Protein AF-N8QX43-F1 (afdb_monomer)

Solvent-accessible surface area (backbone atoms only — not comparable to full-atom values): 4167 Å² total; per-residue (Å²): 111,70,69,59,54,51,53,39,45,74,71,55,37,44,82,76,44,81,56,99,56,36,38,32,34,36,29,61,89,53,101,52,98,81,59,74,44,78,46,74,36,49,77,80,51,87,77,46,58,72,48,54,51,54,50,52,53,49,53,52,51,52,52,56,52,60,74,72,108

Foldseek 3Di:
DVLLVVVCVVVVWDWPDDDPFKTWIWHCNDPPNPDTDIDMDGNPDPPRVVNVVSVVVSVVVVVVVVVVD

pLDDT: mean 72.85, std 8.38, range [50.97, 84.25]

Structure (mmCIF, N/CA/C/O backbone):
data_AF-N8QX43-F1
#
_entry.id   AF-N8QX43-F1
#
loop_
_atom_site.group_PDB
_atom_site.id
_atom_site.type_symbol
_atom_site.label_atom_id
_atom_site.label_alt_id
_atom_site.label_comp_id
_atom_site.label_asym_id
_atom_site.label_entity_id
_atom_site.label_seq_id
_atom_site.pdbx_PDB_ins_code
_atom_site.Cartn_x
_atom_site.Cartn_y
_atom_site.Cartn_z
_atom_site.occupancy
_atom_site.B_iso_or_equiv
_atom_site.auth_seq_id
_atom_site.auth_comp_id
_atom_site.auth_asym_id
_atom_site.auth_atom_id
_atom_site.pdbx_PDB_model_num
ATOM 1 N N . MET A 1 1 ? 6.518 -5.893 6.301 1.00 63.22 1 MET A N 1
ATOM 2 C CA . MET A 1 1 ? 6.267 -6.324 4.904 1.00 63.22 1 MET A CA 1
ATOM 3 C C . MET A 1 1 ? 4.985 -7.150 4.771 1.00 63.22 1 MET A C 1
ATOM 5 O O . MET A 1 1 ? 4.154 -6.773 3.959 1.00 63.22 1 MET A O 1
ATOM 9 N N . LEU A 1 2 ? 4.772 -8.196 5.587 1.00 70.50 2 LEU A N 1
ATOM 10 C CA . LEU A 1 2 ? 3.549 -9.026 5.553 1.00 70.50 2 LEU A CA 1
ATOM 11 C C . LEU A 1 2 ? 2.235 -8.233 5.724 1.00 70.50 2 LEU A C 1
ATOM 13 O O . LEU A 1 2 ? 1.340 -8.383 4.902 1.00 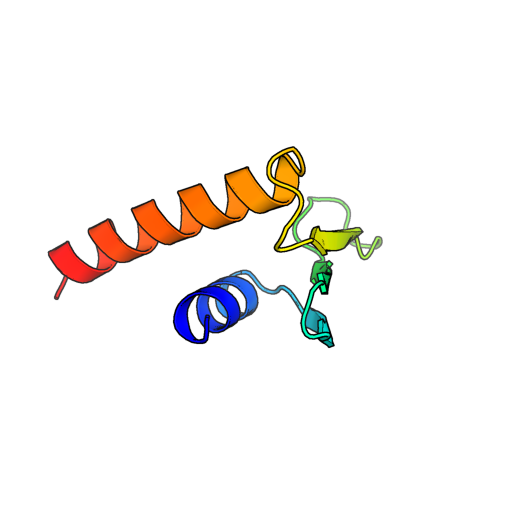70.50 2 LEU A O 1
ATOM 17 N N . GLY A 1 3 ? 2.142 -7.332 6.712 1.00 74.00 3 GLY A N 1
ATOM 18 C CA . GLY A 1 3 ? 0.920 -6.537 6.937 1.00 74.00 3 GLY A CA 1
ATOM 19 C C . GLY A 1 3 ? 0.543 -5.605 5.775 1.00 74.00 3 GLY A C 1
ATOM 20 O O . GLY A 1 3 ? -0.628 -5.479 5.441 1.00 74.00 3 GLY A O 1
ATOM 21 N N . PHE A 1 4 ? 1.534 -5.019 5.097 1.00 74.31 4 PHE A N 1
ATOM 22 C CA . PHE A 1 4 ? 1.304 -4.158 3.931 1.00 74.31 4 PHE A CA 1
ATOM 23 C C . PHE A 1 4 ? 0.803 -4.951 2.716 1.00 74.31 4 PHE A C 1
ATOM 25 O O . PHE A 1 4 ? -0.094 -4.505 2.009 1.00 74.31 4 PHE A O 1
ATOM 32 N N . MET A 1 5 ? 1.342 -6.154 2.491 1.00 75.69 5 MET A N 1
ATOM 33 C CA . MET A 1 5 ? 0.863 -7.038 1.420 1.00 75.69 5 MET A CA 1
ATOM 34 C C . MET A 1 5 ? -0.581 -7.482 1.655 1.00 75.69 5 MET A C 1
ATOM 36 O O . MET A 1 5 ? -1.374 -7.489 0.718 1.00 75.69 5 MET A O 1
ATOM 40 N N . TYR A 1 6 ? -0.927 -7.800 2.904 1.00 77.12 6 TYR A N 1
ATOM 41 C CA . TYR A 1 6 ? -2.292 -8.155 3.282 1.00 77.12 6 TYR A CA 1
ATOM 42 C C . TYR A 1 6 ? -3.269 -6.992 3.065 1.00 77.12 6 TYR A C 1
ATOM 44 O O . TYR A 1 6 ? -4.324 -7.169 2.463 1.00 77.12 6 TYR A O 1
ATOM 52 N N . TYR A 1 7 ? -2.884 -5.776 3.457 1.00 76.56 7 TYR A N 1
ATOM 53 C CA . TYR A 1 7 ? -3.671 -4.572 3.192 1.00 76.56 7 TYR A CA 1
ATOM 54 C C . TYR A 1 7 ? -3.934 -4.350 1.695 1.00 76.56 7 TYR A C 1
ATOM 56 O O . TYR A 1 7 ? -5.063 -4.089 1.287 1.00 76.56 7 TYR A O 1
ATOM 64 N N . LEU A 1 8 ? -2.915 -4.524 0.849 1.00 78.12 8 LEU A N 1
ATOM 65 C CA . LEU A 1 8 ? -3.083 -4.422 -0.602 1.00 78.12 8 LEU A CA 1
ATOM 66 C C . LEU A 1 8 ? -4.045 -5.491 -1.148 1.00 78.12 8 LEU A C 1
ATOM 68 O O . LEU A 1 8 ? -4.855 -5.189 -2.023 1.00 78.12 8 LEU A O 1
ATOM 72 N N . GLN A 1 9 ? -4.009 -6.716 -0.616 1.00 76.69 9 GLN A N 1
ATOM 73 C CA . GLN A 1 9 ? -4.975 -7.759 -0.980 1.0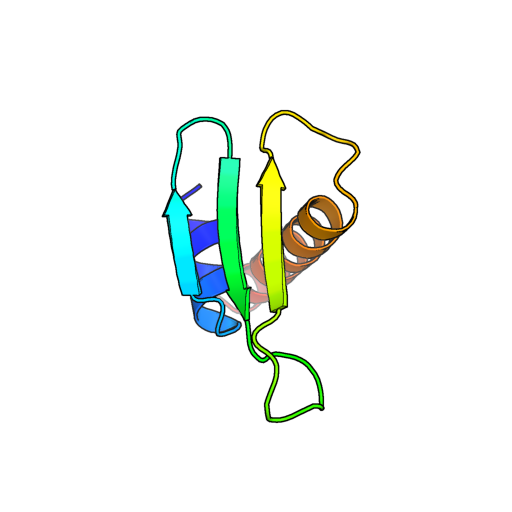0 76.69 9 GLN A CA 1
ATOM 74 C C . GLN A 1 9 ? -6.411 -7.386 -0.588 1.00 76.69 9 GLN A C 1
ATOM 76 O O . GLN A 1 9 ? -7.318 -7.597 -1.391 1.00 76.69 9 GLN A O 1
ATOM 81 N N . LEU A 1 10 ? -6.621 -6.791 0.595 1.00 80.38 10 LEU A N 1
ATOM 82 C CA . LEU A 1 10 ? -7.938 -6.293 1.022 1.00 80.38 10 LEU A CA 1
ATOM 83 C C . LEU A 1 10 ? -8.476 -5.208 0.081 1.00 80.38 10 LEU A C 1
ATOM 85 O O . LEU A 1 10 ? -9.663 -5.191 -0.229 1.00 80.38 10 LEU A O 1
ATOM 89 N N . LEU A 1 11 ? -7.593 -4.355 -0.439 1.00 77.62 11 LEU A N 1
ATOM 90 C CA . LEU A 1 11 ? -7.918 -3.364 -1.466 1.00 77.62 11 LEU A CA 1
ATOM 91 C C . LEU A 1 11 ? -8.052 -3.967 -2.881 1.00 77.62 11 LEU A C 1
ATOM 93 O O . 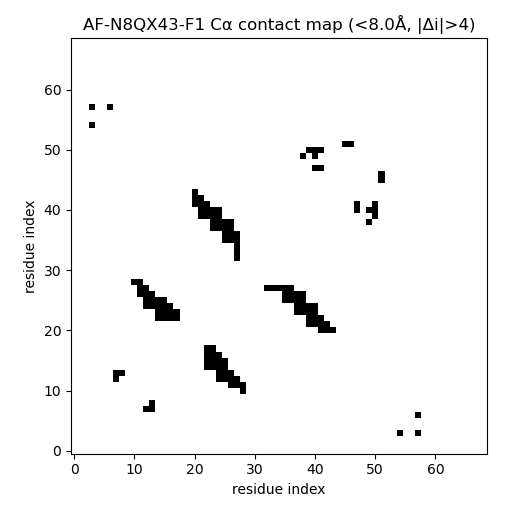LEU A 1 11 ? -8.102 -3.241 -3.871 1.00 77.62 11 LEU A O 1
ATOM 97 N N . GLY A 1 12 ? -8.061 -5.294 -3.029 1.00 78.00 12 GLY A N 1
ATOM 98 C CA . GLY A 1 12 ? -8.242 -5.957 -4.322 1.00 78.00 12 GLY A CA 1
ATOM 99 C C . GLY A 1 12 ? -7.044 -5.846 -5.272 1.00 78.00 12 GLY A C 1
ATOM 100 O O . GLY A 1 12 ? -7.203 -6.017 -6.486 1.00 78.00 12 GLY A O 1
ATOM 101 N N . TYR A 1 13 ? -5.843 -5.560 -4.758 1.00 81.62 13 TYR A N 1
ATOM 102 C CA . TYR A 1 13 ? -4.612 -5.665 -5.538 1.00 81.62 13 TYR A CA 1
ATOM 103 C C . TYR A 1 13 ? -4.161 -7.125 -5.631 1.00 81.62 13 TYR A C 1
ATOM 105 O O . TYR A 1 13 ? -4.070 -7.845 -4.639 1.00 81.62 13 TYR A O 1
ATOM 113 N N . VAL A 1 14 ? -3.799 -7.543 -6.840 1.00 81.00 14 VAL A N 1
ATOM 114 C CA . VAL A 1 14 ? -3.225 -8.857 -7.130 1.00 81.00 14 VAL A CA 1
ATOM 115 C C . VAL A 1 14 ? -1.720 -8.713 -7.306 1.00 81.00 14 VAL A C 1
ATOM 117 O O . VAL A 1 14 ? -1.262 -7.919 -8.130 1.00 81.00 14 VAL A O 1
ATOM 120 N N . ILE A 1 15 ? -0.944 -9.493 -6.554 1.00 79.12 15 ILE A N 1
ATOM 121 C CA . ILE A 1 15 ? 0.513 -9.566 -6.707 1.00 79.12 15 ILE A CA 1
ATOM 122 C C . ILE A 1 15 ? 0.822 -10.375 -7.966 1.00 79.12 15 ILE A C 1
ATOM 124 O O . ILE A 1 15 ? 0.463 -11.54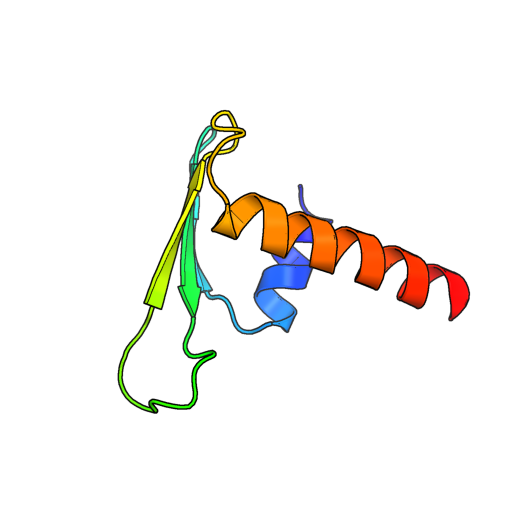5 -8.058 1.00 79.12 15 ILE A O 1
ATOM 128 N N . VAL A 1 16 ? 1.497 -9.760 -8.934 1.00 79.88 16 VAL A N 1
ATOM 129 C CA . VAL A 1 16 ? 1.880 -10.416 -10.198 1.00 79.88 16 VAL A CA 1
ATOM 130 C C . VAL A 1 16 ? 3.335 -10.846 -10.186 1.00 79.88 16 VAL A C 1
ATOM 132 O O . VAL A 1 16 ? 3.695 -11.873 -10.754 1.00 79.88 16 VAL A O 1
ATOM 135 N N . ARG A 1 17 ? 4.194 -10.055 -9.543 1.00 78.44 17 ARG A N 1
ATOM 136 C CA . ARG A 1 17 ? 5.609 -10.380 -9.386 1.00 78.44 17 ARG A CA 1
ATOM 137 C C . ARG A 1 17 ? 6.111 -9.802 -8.080 1.00 78.44 17 ARG A C 1
ATOM 139 O O . ARG A 1 17 ? 5.927 -8.615 -7.831 1.00 78.44 17 ARG A O 1
ATOM 146 N N . GLN A 1 18 ? 6.779 -10.623 -7.284 1.00 74.00 18 GLN A N 1
ATOM 147 C CA . GLN A 1 18 ? 7.438 -10.199 -6.058 1.00 74.00 18 GLN A CA 1
ATOM 148 C C . GLN A 1 18 ? 8.930 -10.503 -6.184 1.00 74.00 18 GLN A C 1
ATOM 150 O O . GLN A 1 18 ? 9.319 -11.648 -6.392 1.00 74.00 18 GLN A O 1
ATOM 155 N N . GLY A 1 19 ? 9.754 -9.464 -6.123 1.00 77.38 19 GLY A N 1
ATOM 156 C CA . GLY A 1 19 ? 11.204 -9.555 -6.005 1.00 77.38 19 GLY A CA 1
ATOM 157 C C . GLY A 1 19 ? 11.669 -8.961 -4.679 1.00 77.38 19 GLY A C 1
ATOM 158 O O . GLY A 1 19 ? 10.870 -8.412 -3.920 1.00 77.38 19 GLY A O 1
ATOM 159 N N . MET A 1 20 ? 12.971 -9.055 -4.408 1.00 75.94 20 MET A N 1
ATOM 160 C CA . MET A 1 20 ? 13.567 -8.477 -3.197 1.00 75.94 20 MET A CA 1
ATOM 161 C C . MET A 1 20 ? 13.468 -6.946 -3.175 1.00 75.94 20 MET A C 1
ATOM 163 O O . MET A 1 20 ? 13.204 -6.364 -2.129 1.00 75.94 20 MET A O 1
ATOM 167 N N . ASP A 1 21 ? 13.602 -6.314 -4.342 1.00 76.00 21 ASP A N 1
ATOM 168 C CA . ASP A 1 21 ? 13.714 -4.854 -4.469 1.00 76.00 21 ASP A CA 1
ATOM 169 C C . ASP A 1 21 ? 12.460 -4.188 -5.042 1.00 76.00 21 ASP A C 1
ATOM 171 O O . ASP A 1 21 ? 12.267 -2.981 -4.919 1.00 76.00 21 ASP A O 1
ATOM 175 N N . GLN A 1 22 ? 11.582 -4.974 -5.661 1.00 76.31 22 GLN A N 1
ATOM 176 C CA . GLN A 1 22 ? 10.376 -4.469 -6.302 1.00 76.31 22 GLN A CA 1
ATOM 177 C C . GLN A 1 22 ? 9.234 -5.473 -6.217 1.00 76.31 22 GLN A C 1
ATOM 179 O O . GLN A 1 22 ? 9.443 -6.685 -6.290 1.00 76.31 22 GLN A O 1
ATOM 184 N N . ALA A 1 23 ? 8.011 -4.964 -6.161 1.00 78.19 23 ALA A N 1
ATOM 185 C CA . ALA A 1 23 ? 6.808 -5.753 -6.349 1.00 78.19 23 ALA A CA 1
ATOM 186 C C . ALA A 1 23 ? 5.881 -5.092 -7.365 1.00 78.19 23 ALA A C 1
ATOM 188 O O . ALA A 1 23 ? 5.705 -3.875 -7.401 1.00 78.19 23 ALA A O 1
ATOM 189 N N . MET A 1 24 ? 5.293 -5.921 -8.214 1.00 80.25 24 MET A N 1
ATOM 190 C CA . MET A 1 24 ? 4.361 -5.520 -9.248 1.00 80.25 24 MET A CA 1
ATOM 191 C C . MET A 1 24 ? 2.970 -6.017 -8.888 1.00 80.25 24 MET A C 1
ATOM 193 O O . MET A 1 24 ? 2.763 -7.210 -8.654 1.00 80.25 24 MET A O 1
ATOM 197 N N . PHE A 1 25 ? 2.022 -5.090 -8.903 1.00 81.62 25 PHE A N 1
ATOM 198 C CA . PHE A 1 25 ? 0.634 -5.313 -8.548 1.00 81.62 25 PHE A CA 1
ATOM 199 C C . PHE A 1 25 ? -0.274 -4.932 -9.712 1.00 81.62 25 PHE A C 1
ATOM 201 O O . PHE A 1 25 ? 0.005 -3.985 -10.455 1.00 81.62 25 PHE A O 1
ATOM 208 N N . LEU A 1 26 ? -1.384 -5.647 -9.846 1.00 79.44 26 LEU A N 1
ATOM 209 C CA . LEU A 1 26 ? -2.497 -5.271 -10.705 1.00 79.44 26 LEU A CA 1
ATOM 210 C C . LEU A 1 26 ? -3.711 -4.955 -9.848 1.00 79.44 26 LEU A C 1
ATOM 212 O O . LEU A 1 26 ? -4.000 -5.664 -8.892 1.00 79.44 26 LEU A O 1
ATOM 216 N N . THR A 1 27 ? -4.448 -3.914 -10.209 1.00 74.19 27 THR A N 1
ATOM 217 C CA . THR A 1 27 ? -5.727 -3.602 -9.571 1.00 74.19 27 THR A CA 1
ATOM 218 C C . THR A 1 27 ? -6.771 -3.200 -10.599 1.00 74.19 27 THR A C 1
ATOM 220 O O . THR A 1 27 ? -6.434 -2.703 -11.678 1.00 74.19 27 THR A O 1
ATOM 223 N N . LYS A 1 28 ? -8.042 -3.403 -10.251 1.00 67.19 28 LYS A N 1
ATOM 224 C CA . LYS A 1 28 ? -9.208 -2.925 -11.007 1.00 67.19 28 LYS A CA 1
ATOM 225 C C . LYS A 1 28 ? -9.846 -1.674 -10.383 1.00 67.19 28 LYS A C 1
ATOM 227 O O . LYS A 1 28 ? -10.948 -1.312 -10.763 1.00 67.19 28 LYS A O 1
ATOM 232 N N . HIS A 1 29 ? -9.173 -1.015 -9.434 1.00 60.03 29 HIS A N 1
ATOM 233 C CA . HIS A 1 29 ? -9.777 -0.048 -8.501 1.00 60.03 29 HIS A CA 1
ATOM 234 C C . HIS A 1 29 ? -10.363 1.258 -9.072 1.00 60.03 29 HIS A C 1
ATOM 236 O O . HIS A 1 29 ? -10.784 2.114 -8.300 1.00 60.03 29 HIS A O 1
ATOM 242 N N . TYR A 1 30 ? -10.381 1.467 -10.386 1.00 51.22 30 TYR A N 1
ATOM 243 C CA . TYR A 1 30 ? -10.936 2.691 -10.962 1.00 51.22 30 TYR A CA 1
ATOM 244 C C . TYR A 1 30 ? -12.235 2.382 -11.693 1.00 51.22 30 TYR A C 1
ATOM 246 O O . TYR A 1 30 ? -12.390 1.297 -12.242 1.00 51.22 30 TYR A O 1
ATOM 254 N N . ALA A 1 31 ? -13.138 3.366 -11.725 1.00 50.97 31 ALA A N 1
ATOM 255 C CA . ALA A 1 31 ? -14.474 3.365 -12.336 1.00 50.97 31 ALA A CA 1
ATOM 256 C C . ALA A 1 31 ? -14.545 2.953 -13.830 1.00 50.97 31 ALA A C 1
ATOM 258 O O . ALA A 1 31 ? -15.583 3.090 -14.469 1.00 50.97 31 ALA A O 1
ATOM 259 N N . VAL A 1 32 ? -13.444 2.457 -14.396 1.00 51.47 32 VAL A N 1
ATOM 260 C CA . VAL A 1 32 ? -13.322 1.905 -15.737 1.00 51.47 32 VAL A CA 1
ATOM 261 C C . VAL A 1 32 ? -13.277 0.372 -15.617 1.00 51.47 32 VAL A C 1
ATOM 263 O O . VAL A 1 32 ? -12.224 -0.186 -15.305 1.00 51.47 32 VAL A O 1
ATOM 266 N N . PRO A 1 33 ? -14.386 -0.337 -15.887 1.00 51.97 33 PRO A N 1
ATOM 267 C CA . PRO A 1 33 ? -14.555 -1.762 -15.570 1.00 51.97 33 PRO A CA 1
ATOM 268 C C . PRO A 1 33 ? -13.675 -2.746 -16.370 1.00 51.97 33 PRO A C 1
ATOM 270 O O . PRO A 1 33 ? -13.842 -3.956 -16.237 1.00 51.97 33 PRO A O 1
ATOM 273 N N . VAL A 1 34 ? -12.734 -2.274 -17.197 1.00 55.62 34 VAL A N 1
ATOM 274 C CA . VAL A 1 34 ? -12.072 -3.112 -18.217 1.00 55.62 34 VAL A CA 1
ATOM 275 C C . VAL A 1 34 ? -10.537 -3.090 -18.149 1.00 55.62 34 VAL A C 1
ATOM 277 O O . VAL A 1 34 ? -9.897 -4.019 -18.635 1.00 55.62 34 VAL A O 1
ATOM 280 N N . ALA A 1 35 ? -9.910 -2.097 -17.509 1.00 59.50 35 ALA A N 1
ATOM 281 C CA . ALA A 1 35 ? -8.452 -1.956 -17.541 1.00 59.50 35 ALA A CA 1
ATOM 282 C C . ALA A 1 35 ? -7.797 -2.352 -16.211 1.00 59.50 35 ALA A C 1
ATOM 284 O O . ALA A 1 35 ? -7.915 -1.655 -15.204 1.00 59.50 35 ALA A O 1
ATOM 285 N N . TRP A 1 36 ? -7.039 -3.448 -16.224 1.00 68.25 36 TRP A N 1
ATOM 286 C CA . TRP A 1 36 ? -6.103 -3.747 -15.147 1.00 68.25 36 TRP A CA 1
ATOM 287 C C . TRP A 1 36 ? -5.002 -2.685 -15.118 1.00 68.25 36 TRP A C 1
ATOM 289 O O . TRP A 1 36 ? -4.248 -2.527 -16.080 1.00 68.25 36 TRP A O 1
ATOM 299 N N . ARG A 1 37 ? -4.879 -1.964 -14.002 1.00 72.75 37 ARG A N 1
ATOM 300 C CA . ARG A 1 37 ? -3.805 -0.989 -13.815 1.00 72.75 37 ARG A CA 1
ATOM 301 C C . ARG A 1 37 ? -2.614 -1.656 -13.150 1.00 72.75 37 ARG A C 1
ATOM 303 O O . ARG A 1 37 ? -2.736 -2.199 -12.054 1.00 72.75 37 ARG A O 1
ATOM 310 N N . ARG A 1 38 ? -1.454 -1.564 -13.799 1.00 77.75 38 ARG A N 1
ATOM 311 C CA . ARG A 1 38 ? -0.173 -2.036 -13.268 1.00 77.75 38 ARG A CA 1
ATOM 312 C C . ARG A 1 38 ? 0.470 -0.971 -12.391 1.00 77.75 38 ARG A C 1
ATOM 314 O O . ARG A 1 38 ? 0.710 0.141 -12.855 1.00 77.75 38 ARG A O 1
ATOM 321 N N . ILE A 1 39 ? 0.779 -1.333 -11.151 1.00 76.25 39 ILE A N 1
ATOM 322 C CA . ILE A 1 39 ? 1.567 -0.522 -10.225 1.00 76.25 39 ILE A CA 1
ATOM 323 C C . ILE A 1 39 ? 2.833 -1.296 -9.889 1.00 76.25 39 ILE A C 1
ATOM 325 O O . ILE A 1 39 ? 2.768 -2.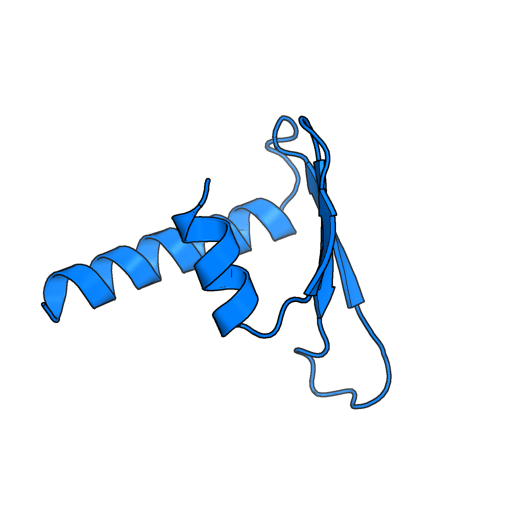442 -9.454 1.00 76.25 39 ILE A O 1
ATOM 329 N N . THR A 1 40 ? 3.984 -0.664 -10.085 1.00 77.00 40 THR A N 1
ATOM 330 C CA . THR A 1 40 ? 5.262 -1.190 -9.607 1.00 77.00 40 THR A CA 1
ATOM 331 C C . THR A 1 40 ? 5.651 -0.400 -8.372 1.00 77.00 40 THR A C 1
ATOM 333 O O . THR A 1 40 ? 5.769 0.823 -8.435 1.00 77.00 40 THR A O 1
ATOM 336 N N . ILE A 1 41 ? 5.838 -1.096 -7.260 1.00 75.44 41 ILE A N 1
ATOM 337 C CA . ILE A 1 41 ? 6.436 -0.564 -6.044 1.00 75.44 41 ILE A CA 1
ATOM 338 C C . ILE A 1 41 ? 7.903 -0.962 -6.077 1.00 75.44 41 ILE A C 1
ATOM 340 O O . ILE A 1 41 ? 8.222 -2.144 -6.127 1.00 75.44 41 ILE A O 1
ATOM 344 N N . ASP A 1 42 ? 8.774 0.033 -6.072 1.00 76.31 42 ASP A N 1
ATOM 345 C CA . ASP A 1 42 ? 10.209 -0.139 -5.881 1.00 76.31 42 ASP A CA 1
ATOM 346 C C . ASP A 1 42 ? 10.493 0.249 -4.429 1.00 76.31 42 ASP A C 1
ATOM 348 O O . ASP A 1 42 ? 10.121 1.344 -3.998 1.00 76.31 42 ASP A O 1
ATOM 352 N N . TYR A 1 43 ? 11.064 -0.678 -3.662 1.00 70.38 43 TYR A N 1
ATOM 353 C CA . TYR A 1 43 ? 11.272 -0.509 -2.227 1.00 70.38 43 TYR A CA 1
ATOM 354 C C . TYR A 1 43 ? 12.421 0.4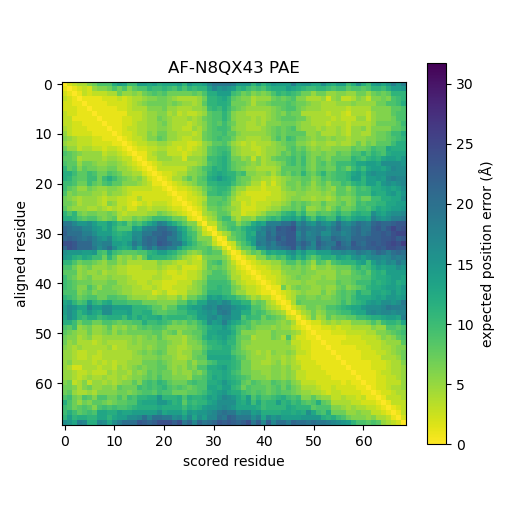52 -1.903 1.00 70.38 43 TYR A C 1
ATOM 356 O O . TYR A 1 43 ? 12.431 1.045 -0.823 1.00 70.38 43 TYR A O 1
ATOM 364 N N . HIS A 1 44 ? 13.358 0.647 -2.833 1.00 72.75 44 HIS A N 1
ATOM 365 C CA . HIS A 1 44 ? 14.503 1.544 -2.659 1.00 72.75 44 HIS A CA 1
ATOM 366 C C . HIS A 1 44 ? 14.227 2.938 -3.213 1.00 72.75 44 HIS A C 1
ATOM 368 O O . HIS A 1 44 ? 14.787 3.932 -2.741 1.00 72.75 44 HIS A O 1
ATOM 374 N N . ASN A 1 45 ? 13.322 3.040 -4.185 1.00 71.12 45 ASN A N 1
ATOM 375 C CA . ASN A 1 45 ? 12.974 4.308 -4.798 1.00 71.12 45 ASN A CA 1
ATOM 376 C C . ASN A 1 45 ? 11.939 5.093 -3.978 1.00 71.12 45 ASN A C 1
ATOM 378 O O . ASN A 1 45 ? 10.723 5.012 -4.181 1.00 71.12 45 ASN A O 1
ATOM 382 N N . ARG A 1 46 ? 12.452 5.966 -3.106 1.00 61.22 46 ARG A N 1
ATOM 383 C CA . ARG A 1 46 ? 11.650 6.901 -2.303 1.00 61.22 46 ARG A CA 1
ATOM 384 C C . ARG A 1 46 ? 10.861 7.927 -3.130 1.00 61.22 46 ARG A C 1
ATOM 386 O O . ARG A 1 46 ? 10.024 8.606 -2.556 1.00 61.22 46 ARG A O 1
ATOM 393 N N . LEU A 1 47 ? 11.088 8.070 -4.438 1.00 66.00 47 LEU A N 1
ATOM 394 C CA . LEU A 1 47 ? 10.357 9.018 -5.296 1.00 66.00 47 LEU A CA 1
ATOM 395 C C . LEU A 1 47 ? 9.142 8.392 -5.99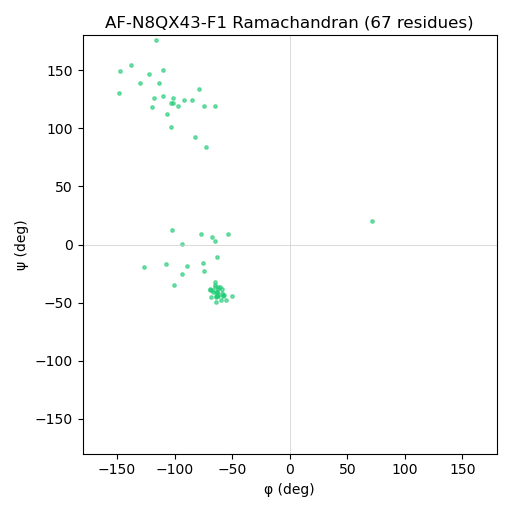7 1.00 66.00 47 LEU A C 1
ATOM 397 O O . LEU A 1 47 ? 8.427 9.080 -6.730 1.00 66.00 47 LEU A O 1
ATOM 401 N N . ASN A 1 48 ? 8.871 7.105 -5.767 1.00 70.44 48 ASN A N 1
ATOM 402 C CA . ASN A 1 48 ? 7.700 6.427 -6.306 1.00 70.44 48 ASN A CA 1
ATOM 403 C C . ASN A 1 48 ? 6.422 6.900 -5.580 1.00 70.44 48 ASN A C 1
ATOM 405 O O . ASN A 1 48 ? 5.959 6.287 -4.617 1.00 70.44 48 ASN A O 1
ATOM 409 N N . LYS A 1 49 ? 5.870 8.035 -6.034 1.00 69.25 49 LYS A N 1
ATOM 410 C CA . LYS A 1 49 ? 4.693 8.695 -5.438 1.00 69.25 49 LYS A CA 1
ATOM 411 C C . LYS A 1 49 ? 3.500 7.741 -5.221 1.00 69.25 49 LYS A C 1
ATOM 413 O O . LYS A 1 49 ? 2.949 7.774 -4.123 1.00 69.25 49 LYS A O 1
ATOM 418 N N . PRO A 1 50 ? 3.128 6.859 -6.176 1.00 70.00 50 PRO A N 1
ATOM 419 C CA . PRO A 1 50 ? 2.073 5.865 -5.953 1.00 70.00 50 PRO A CA 1
ATOM 420 C C . PRO A 1 50 ? 2.342 4.923 -4.774 1.00 70.00 50 PRO A C 1
ATOM 422 O O . PRO A 1 50 ? 1.450 4.676 -3.969 1.00 70.00 50 PRO A O 1
ATOM 425 N N . ALA A 1 51 ? 3.572 4.420 -4.644 1.00 71.44 51 ALA A N 1
ATOM 426 C CA . ALA A 1 51 ? 3.942 3.529 -3.548 1.00 71.44 51 ALA A CA 1
ATOM 427 C C . ALA A 1 51 ? 3.920 4.245 -2.190 1.00 71.44 51 ALA A C 1
ATOM 429 O O . ALA A 1 51 ? 3.434 3.691 -1.206 1.00 71.44 51 ALA A O 1
ATOM 430 N N . GLN A 1 52 ? 4.407 5.490 -2.142 1.00 73.31 52 GLN A N 1
ATOM 431 C CA . GLN A 1 52 ? 4.366 6.300 -0.924 1.00 73.31 52 GLN A CA 1
ATOM 432 C C . GLN A 1 52 ? 2.940 6.593 -0.470 1.00 73.31 52 GLN A C 1
ATOM 434 O O . GLN A 1 52 ? 2.667 6.560 0.727 1.00 73.31 52 GLN A O 1
ATOM 439 N N . GLN A 1 53 ? 2.046 6.899 -1.411 1.00 78.00 53 GLN A N 1
ATOM 440 C CA . GLN A 1 53 ? 0.651 7.158 -1.093 1.00 78.00 53 GLN A CA 1
ATOM 441 C C . GLN A 1 53 ? -0.016 5.905 -0.512 1.00 78.00 53 GLN A C 1
ATOM 443 O O . GLN A 1 53 ? -0.556 5.977 0.586 1.00 78.00 53 GLN A O 1
ATOM 448 N N . LEU A 1 54 ? 0.129 4.750 -1.171 1.00 77.62 54 LEU A N 1
ATOM 449 C CA . LEU A 1 54 ? -0.408 3.477 -0.672 1.00 77.62 54 LEU A CA 1
ATOM 450 C C . LEU A 1 54 ? 0.152 3.105 0.707 1.00 77.62 54 LEU A C 1
ATOM 452 O O . LEU A 1 54 ? -0.567 2.591 1.557 1.00 77.62 54 LEU A O 1
ATOM 456 N N . TYR A 1 55 ? 1.436 3.378 0.953 1.00 75.50 55 TYR A N 1
ATOM 457 C CA . TYR A 1 55 ? 2.039 3.127 2.260 1.00 75.50 55 TYR A CA 1
ATOM 458 C C . TYR A 1 55 ? 1.506 4.071 3.347 1.00 75.50 55 TYR A C 1
ATOM 460 O O . TYR A 1 55 ? 1.289 3.639 4.475 1.00 75.50 55 TYR A O 1
ATOM 468 N N . LYS A 1 56 ? 1.262 5.348 3.027 1.00 82.31 56 LYS A N 1
ATOM 469 C CA . LYS A 1 56 ? 0.619 6.282 3.964 1.00 82.31 56 LYS A CA 1
ATOM 470 C C . LYS A 1 56 ? -0.808 5.849 4.292 1.00 82.31 5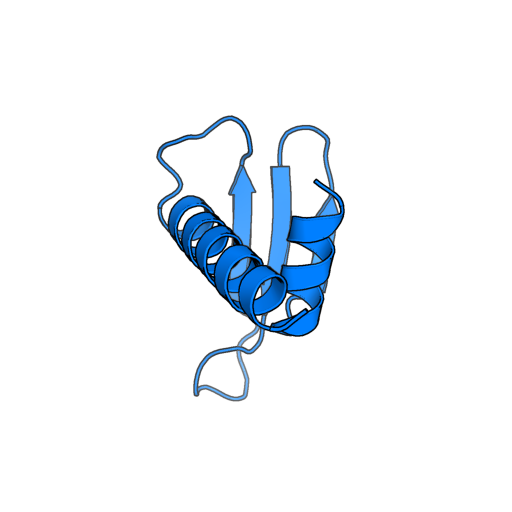6 LYS A C 1
ATOM 472 O O . LYS A 1 56 ? -1.158 5.826 5.465 1.00 82.31 56 LYS A O 1
ATOM 477 N N . GLU A 1 57 ? -1.587 5.465 3.282 1.00 82.31 57 GLU A N 1
ATOM 478 C CA . GLU A 1 57 ? -2.951 4.945 3.458 1.00 82.31 57 GLU A CA 1
ATOM 479 C C . GLU A 1 57 ? -2.956 3.686 4.340 1.00 82.31 57 GLU A C 1
ATOM 481 O O . GLU A 1 57 ? -3.758 3.589 5.266 1.00 82.31 57 GLU A O 1
ATOM 486 N N . PHE A 1 58 ? -1.993 2.778 4.142 1.00 79.75 58 PHE A N 1
ATOM 487 C CA . PHE A 1 58 ? -1.787 1.627 5.023 1.00 79.75 58 PHE A CA 1
ATOM 488 C C . PHE A 1 58 ? -1.496 2.033 6.474 1.00 79.75 58 PHE A C 1
ATOM 490 O O . PHE A 1 58 ? -2.104 1.486 7.389 1.00 79.75 58 PHE A O 1
ATOM 497 N N . VAL A 1 59 ? -0.575 2.977 6.701 1.00 81.19 59 VAL A N 1
ATOM 498 C CA . VAL A 1 59 ? -0.212 3.417 8.059 1.00 81.19 59 VAL A CA 1
ATOM 499 C C . VAL A 1 59 ? -1.414 4.031 8.775 1.00 81.19 59 VAL A C 1
ATOM 501 O O . VAL A 1 59 ? -1.660 3.692 9.931 1.00 81.19 59 VAL A O 1
ATOM 504 N N . GLU A 1 60 ? -2.182 4.889 8.105 1.00 84.25 60 GLU A N 1
ATOM 505 C CA . GLU A 1 60 ? -3.397 5.462 8.692 1.00 84.25 60 GLU A CA 1
ATOM 506 C C . GLU A 1 60 ? -4.450 4.383 8.973 1.00 84.25 60 GLU A C 1
ATOM 508 O O . GLU A 1 60 ? -4.951 4.312 10.094 1.00 84.25 60 GLU A O 1
ATOM 513 N N . TRP A 1 61 ? -4.685 3.459 8.034 1.00 80.75 61 TRP A N 1
ATOM 514 C CA . TRP A 1 61 ? -5.589 2.328 8.254 1.00 80.75 61 TRP A CA 1
ATOM 515 C C . TRP A 1 61 ? -5.182 1.486 9.472 1.00 80.75 61 TRP A C 1
ATOM 517 O O . TRP A 1 61 ? -6.025 1.162 10.304 1.00 80.75 61 TRP A O 1
ATOM 527 N N . THR A 1 62 ? -3.889 1.183 9.647 1.00 77.75 62 THR A N 1
ATOM 528 C CA . THR A 1 62 ? -3.427 0.420 10.822 1.00 77.75 62 THR A CA 1
ATOM 529 C C . THR A 1 62 ? -3.619 1.158 12.144 1.00 77.75 62 THR A C 1
ATOM 531 O O . THR A 1 62 ? -3.862 0.510 13.158 1.00 77.75 62 THR A O 1
ATOM 534 N N . LYS A 1 63 ? -3.523 2.495 12.158 1.00 82.56 63 LYS A N 1
ATOM 535 C CA . LYS A 1 63 ? -3.800 3.290 13.363 1.00 82.56 63 LYS A CA 1
ATOM 536 C C . LYS A 1 63 ? -5.281 3.246 13.711 1.00 82.56 63 LYS A C 1
ATOM 538 O O . LYS A 1 63 ? -5.616 3.061 14.875 1.00 82.56 63 LYS A O 1
ATOM 543 N N . GLU A 1 64 ? -6.149 3.405 12.715 1.00 77.81 64 GLU A N 1
ATOM 544 C CA . GLU A 1 64 ? -7.597 3.313 12.910 1.00 77.81 64 GLU A CA 1
ATOM 545 C C . GLU A 1 64 ? -8.010 1.922 13.396 1.00 77.81 64 GLU A C 1
ATOM 547 O O . GLU A 1 64 ? -8.799 1.816 14.331 1.00 77.81 64 GLU A O 1
ATOM 552 N N . GLU A 1 65 ? -7.445 0.863 12.811 1.00 71.50 65 GLU A N 1
ATOM 553 C CA . GLU A 1 65 ? -7.747 -0.512 13.210 1.00 71.50 65 GLU A CA 1
ATOM 554 C C . GLU A 1 65 ? -7.236 -0.819 14.626 1.00 71.50 65 GLU A C 1
ATOM 556 O O . GLU A 1 65 ? -7.940 -1.445 15.413 1.00 71.50 65 GLU A O 1
ATOM 561 N N . TYR A 1 66 ? -6.051 -0.316 14.993 1.00 68.44 66 TYR A N 1
ATOM 562 C CA . TYR A 1 66 ? -5.520 -0.447 16.353 1.00 68.44 66 TYR A CA 1
ATOM 563 C C . TYR A 1 66 ? -6.367 0.299 17.393 1.00 68.44 66 TYR A C 1
ATOM 565 O O . TYR A 1 66 ? -6.498 -0.167 18.514 1.00 68.44 66 TYR A O 1
ATOM 573 N N . LEU A 1 67 ? -6.952 1.445 17.035 1.00 68.19 67 LEU A N 1
ATOM 574 C CA . LEU A 1 67 ? -7.852 2.196 17.920 1.00 68.19 67 LEU A CA 1
ATOM 575 C C . LEU A 1 67 ? -9.249 1.563 18.045 1.00 68.19 67 LEU A C 1
ATOM 577 O O . LEU A 1 67 ? -10.001 1.939 18.942 1.00 68.19 67 LEU A O 1
ATOM 581 N N . ARG A 1 68 ? -9.618 0.650 17.138 1.00 61.25 68 ARG A N 1
ATOM 582 C CA . ARG A 1 68 ? -10.879 -0.110 17.184 1.00 61.25 68 ARG A CA 1
ATOM 583 C C . ARG A 1 68 ? -10.776 -1.422 17.966 1.00 61.25 68 ARG A C 1
ATOM 585 O O . ARG A 1 68 ? -11.824 -1.969 18.306 1.00 61.25 68 ARG A O 1
ATOM 592 N N . ALA A 1 69 ? -9.564 -1.928 18.188 1.00 54.38 69 ALA A N 1
ATOM 593 C CA . ALA A 1 69 ? -9.278 -3.156 18.933 1.00 54.38 69 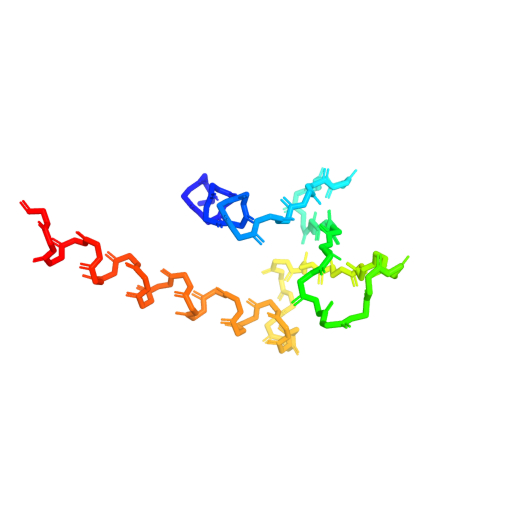ALA A CA 1
ATOM 594 C C . ALA A 1 69 ? -9.120 -2.884 20.435 1.00 54.38 69 ALA A C 1
ATOM 596 O O . ALA A 1 69 ? -9.530 -3.767 21.221 1.00 54.38 69 ALA A O 1
#

Radius of gyration: 12.73 Å; Cα contacts (8 Å, |Δi|>4): 70; chains: 1; bounding box: 29×19×37 Å

Sequence (69 aa):
MLGFMYYLQLLGYVIVRQGMDQAMFLTKHYAVPVAWRRITIDYHNRLNKPAQQLYKEFVEWTKEEYLRA

Nearest PDB structures (foldseek):
  6e4t-assembly1_A  TM=6.831E-01  e=8.174E-01  Rattus norvegicus
  4i3b-assembly6_F  TM=5.958E-01  e=5.759E+00  Anguilla japonica
  3bin-assembly3_A  TM=4.662E-01  e=3.004E+00  Homo sapiens
  2y8f-assembly3_C  TM=4.309E-01  e=3.422E+00  Homo sapiens
  2y8f-assembly1_A  TM=4.219E-01  e=4.439E+00  Homo sapiens

Secondary structure (DSSP, 8-state):
-HHHHHHHHHTTPEEEEE-SSEEEEEE--SS-TT-PEEEEEESS-TT-HHHHHHHHHHHHHHHHHHHH-

Organism: NCBI:txid1530123

Mean predicted aligned error: 8.0 Å